Protein AF-A0A820I8S4-F1 (afdb_monomer)

Mean predicted aligned error: 11.31 Å

Structure (mmCIF, N/CA/C/O backbone):
data_AF-A0A820I8S4-F1
#
_entry.id   AF-A0A820I8S4-F1
#
loop_
_atom_site.group_PDB
_atom_site.id
_atom_site.type_symbol
_atom_site.label_atom_id
_atom_site.label_alt_id
_atom_site.label_comp_id
_atom_site.label_asym_id
_atom_site.label_entity_id
_atom_site.label_seq_id
_atom_site.pdbx_PDB_ins_code
_atom_site.Cartn_x
_atom_site.Cartn_y
_atom_site.Cartn_z
_atom_site.occupancy
_atom_site.B_iso_or_equiv
_atom_site.auth_seq_id
_atom_site.auth_comp_id
_atom_site.auth_asym_id
_atom_site.auth_atom_id
_atom_site.pdbx_PDB_model_num
ATOM 1 N N . MET A 1 1 ? -8.857 8.045 32.865 1.00 43.38 1 MET A N 1
ATOM 2 C CA . MET A 1 1 ? -8.547 9.274 32.106 1.00 43.38 1 MET A CA 1
ATOM 3 C C . MET A 1 1 ? -8.890 9.004 30.655 1.00 43.38 1 MET A C 1
ATOM 5 O O . MET A 1 1 ? -8.198 8.210 30.037 1.00 43.38 1 MET A O 1
ATOM 9 N N . THR A 1 2 ? -9.974 9.577 30.139 1.00 51.81 2 THR A N 1
ATOM 10 C CA . THR A 1 2 ? -10.274 9.548 28.702 1.00 51.81 2 THR A CA 1
ATOM 11 C C . THR A 1 2 ? -9.333 10.519 28.005 1.00 51.81 2 THR A C 1
ATOM 13 O O . THR A 1 2 ? -9.256 11.697 28.367 1.00 51.81 2 THR A O 1
ATOM 16 N N . ASN A 1 3 ? -8.565 10.017 27.043 1.00 67.12 3 ASN A N 1
ATOM 17 C CA . ASN A 1 3 ? -7.684 10.861 26.251 1.00 67.12 3 ASN A CA 1
ATOM 18 C C . ASN A 1 3 ? -8.588 11.811 25.445 1.00 67.12 3 ASN A C 1
ATOM 20 O O . ASN A 1 3 ? -9.528 11.343 24.811 1.00 67.12 3 ASN A O 1
ATOM 24 N N . LYS A 1 4 ? -8.382 13.137 25.478 1.00 74.75 4 LYS A N 1
ATOM 25 C CA . LYS A 1 4 ? -9.301 14.105 24.824 1.00 74.75 4 LYS A CA 1
ATOM 26 C C . LYS A 1 4 ? -9.520 13.801 23.332 1.00 74.75 4 LYS A C 1
ATOM 28 O O . LYS A 1 4 ? -10.577 14.106 22.789 1.00 74.75 4 LYS A O 1
ATOM 33 N N . LEU A 1 5 ? -8.544 13.145 22.703 1.00 74.75 5 LEU A N 1
ATOM 34 C CA . LEU A 1 5 ? -8.623 12.619 21.341 1.00 74.75 5 LEU A CA 1
ATOM 35 C C . LEU A 1 5 ? -9.738 11.573 21.158 1.00 74.75 5 LEU A C 1
ATOM 37 O O . LEU A 1 5 ? -10.379 11.547 20.117 1.00 74.75 5 LEU A O 1
ATOM 41 N N . GLU A 1 6 ? -10.031 10.744 22.158 1.00 76.12 6 GLU A N 1
ATOM 42 C CA . GLU A 1 6 ? -11.069 9.704 22.076 1.00 76.12 6 GLU A CA 1
ATOM 43 C C . GLU A 1 6 ? -12.491 10.274 22.015 1.00 76.12 6 GLU A C 1
ATOM 45 O O . GLU A 1 6 ? -13.408 9.567 21.605 1.00 76.12 6 GLU A O 1
ATOM 50 N N . ILE A 1 7 ? -12.681 11.541 22.391 1.00 86.50 7 ILE A N 1
ATOM 51 C CA . ILE A 1 7 ? -13.991 12.209 22.413 1.00 86.50 7 ILE A CA 1
ATOM 52 C C . ILE A 1 7 ? -14.291 12.883 21.067 1.00 86.50 7 ILE A C 1
ATOM 54 O O . ILE A 1 7 ? -15.453 13.094 20.725 1.00 86.50 7 ILE A O 1
ATOM 58 N N . LEU A 1 8 ? -13.261 13.206 20.278 1.00 89.44 8 LEU A N 1
ATOM 59 C CA . LEU A 1 8 ? -13.451 13.865 18.987 1.00 89.44 8 LEU A CA 1
ATOM 60 C C . LEU A 1 8 ? -14.270 12.975 18.037 1.00 89.44 8 LEU A C 1
ATOM 62 O O . LEU A 1 8 ? -14.036 11.766 18.016 1.00 89.44 8 LEU A O 1
ATOM 66 N N . PRO A 1 9 ? -15.200 13.531 17.239 1.00 93.38 9 PRO A N 1
ATOM 67 C CA . PRO A 1 9 ? -15.931 12.788 16.210 1.00 93.38 9 PRO A CA 1
ATOM 68 C C . PRO A 1 9 ? -15.015 12.199 15.128 1.00 93.38 9 PRO A C 1
ATOM 70 O O . PRO A 1 9 ? -13.919 12.705 14.878 1.00 93.38 9 PRO A O 1
ATOM 73 N N . ASN A 1 10 ? -15.464 11.128 14.464 1.00 94.75 10 ASN A N 1
ATOM 74 C CA . ASN A 1 10 ? -14.693 10.471 13.397 1.00 94.75 10 ASN A CA 1
ATOM 75 C C . ASN A 1 10 ? -14.407 11.433 12.238 1.00 94.75 10 ASN A C 1
ATOM 77 O O . ASN A 1 10 ? -13.321 11.412 11.668 1.00 94.75 10 ASN A O 1
ATOM 81 N N . GLU A 1 11 ? -15.366 12.298 11.929 1.00 94.06 11 GLU A N 1
ATOM 82 C CA . GLU A 1 11 ? -15.330 13.287 10.855 1.00 94.06 11 GLU A CA 1
ATOM 83 C C . GLU A 1 11 ? -14.172 14.269 11.043 1.00 94.06 11 GLU A C 1
ATOM 85 O O . GLU A 1 11 ? -13.509 14.639 10.078 1.00 94.06 11 GLU A O 1
ATOM 90 N N . ILE A 1 12 ? -13.877 14.640 12.293 1.00 93.44 12 ILE A N 1
ATOM 91 C CA . ILE A 1 12 ? -12.751 15.521 12.610 1.00 93.44 12 ILE A CA 1
ATOM 92 C C . ILE A 1 12 ? -11.427 14.822 12.304 1.00 93.44 12 ILE A C 1
ATOM 94 O O . ILE A 1 12 ? -10.564 15.417 11.669 1.00 93.44 12 ILE A O 1
ATOM 98 N N . PHE A 1 13 ? -11.272 13.552 12.687 1.00 92.88 13 PHE A N 1
ATOM 99 C CA . PHE A 1 13 ? -10.067 12.786 12.359 1.00 92.88 13 PHE A CA 1
ATOM 100 C C . PHE A 1 13 ? -9.897 12.584 10.860 1.00 92.88 13 PHE A C 1
ATOM 102 O O . PHE A 1 13 ? -8.804 12.793 10.344 1.00 92.88 13 PHE A O 1
ATOM 109 N N . LEU A 1 14 ? -10.973 12.227 10.158 1.00 91.62 14 LEU A N 1
ATOM 110 C CA . LEU A 1 14 ? -10.940 12.083 8.706 1.00 91.62 14 LEU A CA 1
ATOM 111 C C . LEU A 1 14 ? -10.520 13.398 8.039 1.00 91.62 14 LEU A C 1
ATOM 113 O O . LEU A 1 14 ? -9.640 13.372 7.186 1.00 91.62 14 LEU A O 1
ATOM 117 N N . ASN A 1 15 ? -11.058 14.539 8.485 1.00 91.75 15 ASN A N 1
ATOM 118 C CA . ASN A 1 15 ? -10.635 15.855 8.005 1.00 91.75 15 ASN A CA 1
ATOM 119 C C . ASN A 1 15 ? -9.162 16.142 8.312 1.00 91.75 15 ASN A C 1
ATOM 121 O O . ASN A 1 15 ? -8.458 16.636 7.440 1.00 91.75 15 ASN A O 1
ATOM 125 N N . ILE A 1 16 ? -8.677 15.810 9.512 1.00 91.19 16 ILE A N 1
ATOM 126 C CA . ILE A 1 16 ? -7.260 15.961 9.874 1.00 91.19 16 ILE A CA 1
ATOM 127 C C . ILE A 1 16 ? -6.377 15.139 8.929 1.00 91.19 16 ILE A C 1
ATOM 129 O O . ILE A 1 16 ? -5.397 15.665 8.409 1.00 91.19 16 ILE A O 1
ATOM 133 N N . PHE A 1 17 ? -6.730 13.879 8.665 1.00 92.00 17 PHE A N 1
ATOM 134 C CA . PHE A 1 17 ? -5.944 12.994 7.803 1.00 92.00 17 PHE A CA 1
ATOM 135 C C . PHE A 1 17 ? -5.810 13.510 6.368 1.00 92.00 17 PHE A C 1
ATOM 137 O O . PHE A 1 17 ? -4.784 13.254 5.749 1.00 92.00 17 PHE A O 1
ATOM 144 N N . LEU A 1 18 ? -6.777 14.281 5.857 1.00 89.06 18 LEU A N 1
ATOM 145 C CA . LEU A 1 18 ? -6.690 14.889 4.522 1.00 89.06 18 LEU A CA 1
ATOM 146 C C . LEU A 1 18 ? -5.553 15.914 4.386 1.00 89.06 18 LEU A C 1
ATOM 148 O O . LEU A 1 18 ? -5.121 16.186 3.268 1.00 89.06 18 LEU A O 1
ATOM 152 N N . TYR A 1 19 ? -5.062 16.474 5.495 1.00 92.00 19 TYR A N 1
ATOM 153 C CA . TYR A 1 19 ? -3.932 17.410 5.490 1.00 92.00 19 TYR A CA 1
ATOM 154 C C . TYR A 1 19 ? -2.567 16.715 5.529 1.00 92.00 19 TYR A C 1
ATOM 156 O O . TYR A 1 19 ? -1.545 17.385 5.393 1.00 92.00 19 TYR A O 1
ATOM 164 N N . PHE A 1 20 ? -2.539 15.394 5.710 1.00 90.69 20 PHE A N 1
ATOM 165 C CA . PHE A 1 20 ? -1.317 14.604 5.769 1.00 90.69 20 PHE A CA 1
ATOM 166 C C . PHE A 1 20 ? -1.203 13.698 4.550 1.00 90.69 20 PHE A C 1
ATOM 168 O O . PHE A 1 20 ? -2.189 13.201 4.003 1.00 90.69 20 PHE A O 1
ATOM 175 N N . SER A 1 21 ? 0.030 13.429 4.139 1.00 88.12 21 SER A N 1
ATOM 176 C CA . SER A 1 21 ? 0.279 12.361 3.177 1.00 88.12 21 SER A CA 1
ATOM 177 C C . SER A 1 21 ? 0.059 10.981 3.810 1.00 88.12 21 SER A C 1
ATOM 179 O O . SER A 1 21 ? 0.131 10.820 5.028 1.00 88.12 21 SER A O 1
ATOM 181 N N . TRP A 1 22 ? -0.224 9.961 2.992 1.00 88.62 22 TRP A N 1
ATOM 182 C CA . TRP A 1 22 ? -0.557 8.614 3.481 1.00 88.62 22 TRP A CA 1
ATOM 183 C C . TRP A 1 22 ? 0.521 8.039 4.419 1.00 88.62 22 TRP A C 1
ATOM 185 O O . TRP A 1 22 ? 0.195 7.379 5.407 1.00 88.62 22 TRP A O 1
ATOM 195 N N . ASP A 1 23 ? 1.797 8.316 4.141 1.00 90.06 23 ASP A N 1
ATOM 196 C CA . ASP A 1 23 ? 2.925 7.865 4.950 1.00 90.06 23 ASP A CA 1
ATOM 197 C C . ASP A 1 23 ? 2.980 8.588 6.298 1.00 90.06 23 ASP A C 1
ATOM 199 O O . ASP A 1 23 ? 3.224 7.955 7.324 1.00 90.06 23 ASP A O 1
ATOM 203 N N . GLU A 1 24 ? 2.685 9.888 6.327 1.00 91.19 24 GLU A N 1
ATOM 204 C CA . GLU A 1 24 ? 2.574 10.660 7.569 1.00 91.19 24 GLU A CA 1
ATOM 205 C C . GLU A 1 24 ? 1.385 10.204 8.413 1.00 91.19 24 GLU A C 1
ATOM 207 O O . GLU A 1 24 ? 1.521 10.099 9.636 1.00 91.19 24 GLU A O 1
ATOM 212 N N . VAL A 1 25 ? 0.255 9.876 7.773 1.00 92.12 25 VAL A N 1
ATOM 213 C CA . VAL A 1 25 ? -0.916 9.306 8.449 1.00 92.12 25 VAL A CA 1
ATOM 214 C C . VAL A 1 25 ? -0.537 7.994 9.140 1.00 92.12 25 VAL A C 1
ATOM 216 O O . VAL A 1 25 ? -0.790 7.826 10.334 1.00 92.12 25 VAL A O 1
ATOM 219 N N . LEU A 1 26 ? 0.118 7.076 8.425 1.00 92.38 26 LEU A N 1
ATOM 220 C CA . LEU A 1 26 ? 0.528 5.796 9.004 1.00 92.38 26 LEU A CA 1
ATOM 221 C C . LEU A 1 26 ? 1.565 5.966 10.116 1.00 92.38 26 LEU A C 1
ATOM 223 O O . LEU A 1 26 ? 1.381 5.432 11.206 1.00 92.38 26 LEU A O 1
ATOM 227 N N . ILE A 1 27 ? 2.631 6.729 9.879 1.00 91.31 27 ILE A N 1
ATOM 228 C CA . ILE A 1 27 ? 3.716 6.893 10.858 1.00 91.31 27 ILE A CA 1
ATOM 229 C C . ILE A 1 27 ? 3.214 7.572 12.137 1.00 91.31 27 ILE A C 1
ATOM 231 O O . ILE A 1 27 ? 3.634 7.194 13.230 1.00 91.31 27 ILE A O 1
ATOM 235 N N . SER A 1 28 ? 2.331 8.563 12.010 1.00 91.69 28 SER A N 1
ATOM 236 C CA . SER A 1 28 ? 1.957 9.420 13.140 1.00 91.69 28 SER A CA 1
ATOM 237 C C . SER A 1 28 ? 0.728 8.924 13.899 1.00 91.69 28 SER A C 1
ATOM 239 O O . SER A 1 28 ? 0.601 9.213 15.087 1.00 91.69 28 SER A O 1
ATOM 241 N N . PHE A 1 29 ? -0.185 8.196 13.242 1.00 92.12 29 PHE A N 1
ATOM 242 C CA . PHE A 1 29 ? -1.497 7.894 13.824 1.00 92.12 29 PHE A CA 1
ATOM 243 C C . PHE A 1 29 ? -1.795 6.396 13.992 1.00 92.12 29 PHE A C 1
ATOM 245 O O . PHE A 1 29 ? -2.658 6.050 14.798 1.00 92.12 29 PHE A O 1
ATOM 252 N N . TRP A 1 30 ? -1.081 5.495 13.309 1.00 92.44 30 TRP A N 1
ATOM 253 C CA . TRP A 1 30 ? -1.394 4.054 13.307 1.00 92.44 30 TRP A CA 1
ATOM 254 C C . TRP A 1 30 ? -1.247 3.348 14.666 1.00 92.44 30 TRP A C 1
ATOM 256 O O . TRP A 1 30 ? -1.846 2.302 14.910 1.00 92.44 30 TRP A O 1
ATOM 266 N N . SER A 1 31 ? -0.422 3.876 15.567 1.00 89.06 31 SER A N 1
ATOM 267 C CA . SER A 1 31 ? -0.197 3.280 16.890 1.00 89.06 31 SER A CA 1
ATOM 268 C C . SER A 1 31 ? -1.092 3.866 17.984 1.00 89.06 31 SER A C 1
ATOM 270 O O . SER A 1 31 ? -0.985 3.444 19.133 1.00 89.06 31 SER A O 1
ATOM 272 N N . LEU A 1 32 ? -1.971 4.825 17.659 1.00 89.88 32 LEU A N 1
ATOM 273 C CA . LEU A 1 32 ? -2.723 5.566 18.673 1.00 89.88 32 LEU A CA 1
ATOM 274 C C . LEU A 1 32 ? -3.782 4.708 19.365 1.00 89.88 32 LEU A C 1
ATOM 276 O O . LEU A 1 32 ? -3.770 4.588 20.586 1.00 89.88 32 LEU A O 1
ATOM 280 N N . ASN A 1 33 ? -4.728 4.151 18.607 1.00 90.81 33 ASN A N 1
ATOM 281 C CA . ASN A 1 33 ? -5.732 3.220 19.121 1.00 90.81 33 ASN A CA 1
ATOM 282 C C . ASN A 1 33 ? -6.500 2.544 17.974 1.00 90.81 33 ASN A C 1
ATOM 284 O O . ASN A 1 33 ? -6.523 3.013 16.839 1.00 90.81 33 ASN A O 1
ATOM 288 N N . LYS A 1 34 ? -7.227 1.471 18.302 1.00 91.81 34 LYS A N 1
ATOM 289 C CA . LYS A 1 34 ? -8.006 0.681 17.336 1.00 91.81 34 LYS A CA 1
ATOM 290 C C . LYS A 1 34 ? -9.027 1.506 16.537 1.00 91.81 34 LYS A C 1
ATOM 292 O O . LYS A 1 34 ? -9.249 1.218 15.365 1.00 91.81 34 LYS A O 1
ATOM 297 N N . ARG A 1 35 ? -9.651 2.522 17.147 1.00 93.69 35 ARG A N 1
ATOM 298 C CA . ARG A 1 35 ? -10.620 3.390 16.459 1.00 93.69 35 ARG A CA 1
ATOM 299 C C . ARG A 1 35 ? -9.936 4.181 15.346 1.00 93.69 35 ARG A C 1
ATOM 301 O O . ARG A 1 35 ? -10.449 4.205 14.232 1.00 93.69 35 ARG A O 1
ATOM 308 N N . ILE A 1 36 ? -8.780 4.777 15.630 1.00 93.50 36 ILE A N 1
ATOM 309 C CA . ILE A 1 36 ? -7.977 5.492 14.635 1.00 93.50 36 ILE A CA 1
ATOM 310 C C . ILE A 1 36 ? -7.519 4.546 13.524 1.00 93.50 36 ILE A C 1
ATOM 312 O O . ILE A 1 36 ? -7.669 4.880 12.352 1.00 93.50 36 ILE A O 1
ATOM 316 N N . ASN A 1 37 ? -7.077 3.336 13.864 1.00 93.69 37 ASN A N 1
ATOM 317 C CA . ASN A 1 37 ? -6.644 2.351 12.868 1.00 93.69 37 ASN A CA 1
ATOM 318 C C . ASN A 1 37 ? -7.778 1.992 11.902 1.00 93.69 37 ASN A C 1
ATOM 320 O O . ASN A 1 37 ? -7.569 1.967 10.693 1.00 93.69 37 ASN A O 1
ATOM 324 N N . ASN A 1 38 ? -8.997 1.800 12.416 1.00 94.31 38 ASN A N 1
ATOM 325 C CA . ASN A 1 38 ? -10.174 1.547 11.583 1.00 94.31 38 ASN A CA 1
ATOM 326 C C . ASN A 1 38 ? -10.488 2.726 10.646 1.00 94.31 38 ASN A C 1
ATOM 328 O O . ASN A 1 38 ? -10.839 2.510 9.486 1.00 94.31 38 ASN A O 1
ATOM 332 N N . LEU A 1 39 ? -10.351 3.970 11.122 1.00 94.75 39 LEU A N 1
ATOM 333 C CA . LEU A 1 39 ? -10.544 5.155 10.280 1.00 94.75 39 LEU A CA 1
ATOM 334 C C . LEU A 1 39 ? -9.492 5.235 9.177 1.00 94.75 39 LEU A C 1
ATOM 336 O O . LEU A 1 39 ? -9.846 5.477 8.024 1.00 94.75 39 LEU A O 1
ATOM 340 N N . ILE A 1 40 ? -8.228 4.971 9.508 1.00 94.06 40 ILE A N 1
ATOM 341 C CA . ILE A 1 40 ? -7.136 4.921 8.534 1.00 94.06 40 ILE A CA 1
ATOM 342 C C . ILE A 1 40 ? -7.425 3.851 7.470 1.00 94.06 40 ILE A C 1
ATOM 344 O O . ILE A 1 40 ? -7.394 4.167 6.282 1.00 94.06 40 ILE A O 1
ATOM 348 N N . CYS A 1 41 ? -7.803 2.629 7.863 1.00 93.38 41 CYS A N 1
ATOM 349 C CA . CYS A 1 41 ? -8.210 1.584 6.914 1.00 93.38 41 CYS A CA 1
ATOM 350 C C . CYS A 1 41 ? -9.360 2.052 6.005 1.00 93.38 41 CYS A C 1
ATOM 352 O O . CYS A 1 41 ? -9.303 1.869 4.792 1.00 93.38 41 CYS A O 1
ATOM 354 N N . SER A 1 42 ? -10.371 2.735 6.555 1.00 92.00 42 SER A N 1
ATOM 355 C CA . SER A 1 42 ? -11.498 3.243 5.758 1.00 92.00 42 SER A CA 1
ATOM 356 C C . SER A 1 42 ? -11.084 4.290 4.713 1.00 92.00 42 SER A C 1
ATOM 358 O O . SER A 1 42 ? -11.722 4.402 3.664 1.00 92.00 42 SER A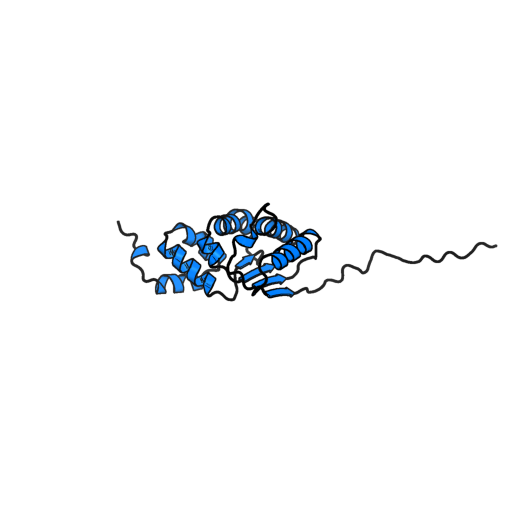 O 1
ATOM 360 N N . ILE A 1 43 ? -10.010 5.046 4.977 1.00 90.62 43 ILE A N 1
ATOM 361 C CA . ILE A 1 43 ? -9.416 5.958 3.995 1.00 90.62 43 ILE A CA 1
ATOM 362 C C . ILE A 1 43 ? -8.739 5.149 2.896 1.00 90.62 43 ILE A C 1
ATOM 364 O O . ILE A 1 43 ? -9.023 5.397 1.729 1.00 90.62 43 ILE A O 1
ATOM 368 N N . PHE A 1 44 ? -7.899 4.169 3.236 1.00 89.12 44 PHE A N 1
ATOM 369 C CA . PHE A 1 44 ? -7.212 3.337 2.240 1.00 89.12 44 PHE A CA 1
ATOM 370 C C . PHE A 1 44 ? -8.181 2.562 1.338 1.00 89.12 44 PHE A C 1
ATOM 372 O O . PHE A 1 44 ? -7.957 2.495 0.130 1.00 89.12 44 PHE A O 1
ATOM 379 N N . GLU A 1 45 ? -9.311 2.093 1.872 1.00 86.94 45 GLU A N 1
ATOM 380 C CA . GLU A 1 45 ? -10.356 1.424 1.081 1.00 86.94 45 GLU A CA 1
ATOM 381 C C . GLU A 1 45 ? -11.018 2.329 0.034 1.00 86.94 45 GLU A C 1
ATOM 383 O O . GLU A 1 45 ? -11.534 1.826 -0.975 1.00 86.94 45 GLU A O 1
ATOM 388 N N . LYS A 1 46 ? -11.059 3.640 0.299 1.00 85.31 46 LYS A N 1
ATOM 389 C CA . LYS A 1 46 ? -11.664 4.670 -0.562 1.00 85.31 46 LYS A CA 1
ATOM 390 C C . LYS A 1 46 ? -10.626 5.411 -1.409 1.00 85.31 46 LYS A C 1
ATOM 392 O O . LYS A 1 46 ? -10.993 6.047 -2.398 1.00 85.31 46 LYS A O 1
ATOM 397 N N . ASN A 1 47 ? -9.353 5.352 -1.024 1.00 79.38 47 ASN A N 1
ATOM 398 C CA . ASN A 1 47 ? -8.268 6.093 -1.646 1.00 79.38 47 ASN A CA 1
ATOM 399 C C . ASN A 1 47 ? -7.915 5.490 -3.010 1.00 79.38 47 ASN A C 1
ATOM 401 O O . ASN A 1 47 ? -7.213 4.486 -3.100 1.00 79.38 47 ASN A O 1
ATOM 405 N N . LYS A 1 48 ? -8.358 6.157 -4.077 1.00 71.56 48 LYS A N 1
ATOM 406 C CA . LYS A 1 48 ? -8.058 5.772 -5.463 1.00 71.56 48 LYS A CA 1
ATOM 407 C C . LYS A 1 48 ? -6.595 5.990 -5.855 1.00 71.56 48 LYS A C 1
ATOM 409 O O . LYS A 1 48 ? -6.138 5.375 -6.809 1.00 71.56 48 LYS A O 1
ATOM 414 N N . ASN A 1 49 ? -5.873 6.840 -5.124 1.00 68.75 49 ASN A N 1
ATOM 415 C CA . ASN A 1 49 ? -4.465 7.135 -5.395 1.00 68.75 49 ASN A CA 1
ATOM 416 C C . ASN A 1 49 ? -3.527 6.092 -4.768 1.00 68.75 49 ASN A C 1
ATOM 418 O O . ASN A 1 49 ? -2.344 6.064 -5.090 1.00 68.75 49 ASN A O 1
ATOM 422 N N . GLY A 1 50 ? -4.050 5.236 -3.883 1.00 76.94 50 GLY A N 1
ATOM 423 C CA . GLY A 1 50 ? -3.296 4.135 -3.298 1.00 76.94 50 GLY A CA 1
ATOM 424 C C . GLY A 1 50 ? -2.131 4.540 -2.405 1.00 76.94 50 GLY A C 1
ATOM 425 O O . GLY A 1 50 ? -2.063 5.658 -1.886 1.00 76.94 50 GLY A O 1
ATOM 426 N N . ILE A 1 51 ? -1.229 3.579 -2.209 1.00 84.62 51 ILE A N 1
ATOM 427 C CA . ILE A 1 51 ? 0.072 3.773 -1.565 1.00 84.62 51 ILE A CA 1
ATOM 428 C C . ILE A 1 51 ? 1.128 3.941 -2.649 1.00 84.62 51 ILE A C 1
ATOM 430 O O . ILE A 1 51 ? 1.256 3.079 -3.514 1.00 84.62 51 ILE A O 1
ATOM 434 N N . ILE A 1 52 ? 1.898 5.027 -2.570 1.00 82.12 52 ILE A N 1
ATOM 435 C CA . ILE A 1 52 ? 2.967 5.332 -3.525 1.00 82.12 52 ILE A CA 1
ATOM 436 C C . ILE A 1 52 ? 4.316 5.105 -2.855 1.00 82.12 52 ILE A C 1
ATOM 438 O O . ILE A 1 52 ? 4.751 5.912 -2.027 1.00 82.12 52 ILE A O 1
ATOM 442 N N . PHE A 1 53 ? 4.997 4.032 -3.234 1.00 78.25 53 PHE A N 1
ATOM 443 C CA . PHE A 1 53 ? 6.361 3.780 -2.793 1.00 78.25 53 PHE A CA 1
ATOM 444 C C . PHE A 1 53 ? 7.357 4.576 -3.631 1.00 78.25 53 PHE A C 1
ATOM 446 O O . PHE A 1 53 ? 7.178 4.762 -4.832 1.00 78.25 53 PHE A O 1
ATOM 453 N N . ASN A 1 54 ? 8.439 5.010 -2.976 1.00 72.69 54 ASN A N 1
ATOM 454 C CA . ASN A 1 54 ? 9.546 5.738 -3.603 1.00 72.69 54 ASN A CA 1
ATOM 455 C C . ASN A 1 54 ? 9.173 7.123 -4.188 1.00 72.69 54 ASN A C 1
ATOM 457 O O . ASN A 1 54 ? 9.819 7.609 -5.113 1.00 72.69 54 ASN A O 1
ATOM 461 N N . LYS A 1 55 ? 8.158 7.791 -3.613 1.00 73.62 55 LYS A N 1
ATOM 462 C CA . LYS A 1 55 ? 7.795 9.178 -3.956 1.00 73.62 55 LYS A CA 1
ATOM 463 C C . LYS A 1 55 ? 8.948 10.159 -3.634 1.00 73.62 55 LYS A C 1
ATOM 465 O O . LYS A 1 55 ? 9.641 9.964 -2.626 1.00 73.62 55 LYS A O 1
ATOM 470 N N . PRO A 1 56 ? 9.114 11.267 -4.383 1.00 68.75 56 PRO A N 1
ATOM 471 C CA . PRO A 1 56 ? 10.035 12.342 -4.010 1.00 68.75 56 PRO A CA 1
ATOM 472 C C . PRO A 1 56 ? 9.809 12.826 -2.565 1.00 68.75 56 PRO A C 1
ATOM 474 O O . PRO A 1 56 ? 8.687 13.129 -2.166 1.00 68.75 56 PRO A O 1
ATOM 477 N N . GLY A 1 57 ? 10.873 12.880 -1.760 1.00 70.25 57 GLY A N 1
ATOM 478 C CA . GLY A 1 57 ? 10.813 13.284 -0.347 1.00 70.25 57 GLY A CA 1
ATOM 479 C C . GLY A 1 57 ? 10.552 12.150 0.657 1.00 70.25 57 GLY A C 1
ATOM 480 O O . GLY A 1 57 ? 10.771 12.343 1.856 1.00 70.25 57 GLY A O 1
ATOM 481 N N . LEU A 1 58 ? 10.173 10.947 0.208 1.00 75.75 58 LEU A N 1
ATOM 482 C CA . LEU A 1 58 ? 10.071 9.771 1.075 1.00 75.75 58 LEU A CA 1
ATOM 483 C C . LEU A 1 58 ? 11.378 8.975 1.039 1.00 75.75 58 LEU A C 1
ATOM 485 O O . LEU A 1 58 ? 11.703 8.320 0.053 1.00 75.75 58 LEU A O 1
ATOM 489 N N . SER A 1 59 ? 12.156 9.042 2.122 1.00 78.62 59 SER A N 1
ATOM 490 C CA . SER A 1 59 ? 13.455 8.368 2.158 1.00 78.62 59 SER A CA 1
ATOM 491 C C . SER A 1 59 ? 13.309 6.847 2.131 1.00 78.62 59 SER A C 1
ATOM 493 O O . SER A 1 59 ? 12.409 6.273 2.748 1.00 78.62 59 SER A O 1
ATOM 495 N N . TYR A 1 60 ? 14.269 6.180 1.491 1.00 74.75 60 TYR A N 1
ATOM 496 C CA . TYR A 1 60 ? 14.366 4.719 1.470 1.00 74.75 60 TYR A CA 1
ATOM 497 C C . TYR A 1 60 ? 14.253 4.095 2.869 1.00 74.75 60 TYR A C 1
ATOM 499 O O . TYR A 1 60 ? 13.513 3.139 3.086 1.00 74.75 60 TYR A O 1
ATOM 507 N N . LYS A 1 61 ? 14.929 4.696 3.857 1.00 78.12 61 LYS A N 1
ATOM 508 C CA . LYS A 1 61 ? 14.884 4.243 5.251 1.00 78.12 61 LYS A CA 1
ATOM 509 C C . LYS A 1 61 ? 13.460 4.272 5.817 1.00 78.12 61 LYS A C 1
ATOM 511 O O . LYS A 1 61 ? 13.102 3.348 6.538 1.00 78.12 61 LYS A O 1
ATOM 516 N N . LYS A 1 62 ? 12.658 5.298 5.504 1.00 82.00 62 LYS A N 1
ATOM 517 C CA . LYS A 1 62 ? 11.251 5.360 5.928 1.00 82.00 62 LYS A CA 1
ATOM 518 C C . LYS A 1 62 ? 10.416 4.275 5.244 1.00 82.00 62 LYS A C 1
ATOM 520 O O . LYS A 1 62 ? 9.647 3.614 5.932 1.00 82.00 62 LYS A O 1
ATOM 525 N N . ASN A 1 63 ? 10.615 4.040 3.945 1.00 80.44 63 ASN A N 1
ATOM 526 C CA . ASN A 1 63 ? 9.925 2.966 3.220 1.00 80.44 63 ASN A CA 1
ATOM 527 C C . ASN A 1 63 ? 10.223 1.590 3.822 1.00 80.44 63 ASN A C 1
ATOM 529 O O . ASN A 1 63 ? 9.334 0.969 4.399 1.00 80.44 63 ASN A O 1
ATOM 533 N N . CYS A 1 64 ? 11.476 1.142 3.759 1.00 76.69 64 CYS A N 1
ATOM 534 C CA . CYS A 1 64 ? 11.816 -0.237 4.109 1.00 76.69 64 CYS A CA 1
ATOM 535 C C . CYS A 1 64 ? 11.845 -0.508 5.613 1.00 76.69 64 CYS A C 1
ATOM 537 O O . CYS A 1 64 ? 11.519 -1.609 6.035 1.00 76.69 64 CYS A O 1
ATOM 539 N N . LYS A 1 65 ? 12.235 0.464 6.453 1.00 80.75 65 LYS A N 1
ATOM 540 C CA . LYS A 1 65 ? 12.390 0.207 7.899 1.00 80.75 65 LYS A CA 1
ATOM 541 C C . LYS A 1 65 ? 11.179 0.584 8.742 1.00 80.75 65 LYS A C 1
ATOM 543 O O . LYS A 1 65 ? 11.142 0.201 9.905 1.00 80.75 65 LYS A O 1
ATOM 548 N N . ILE A 1 66 ? 10.239 1.363 8.206 1.00 86.62 66 ILE A N 1
ATOM 549 C CA . ILE A 1 66 ? 9.089 1.853 8.980 1.00 86.62 66 ILE A CA 1
ATOM 550 C C . ILE A 1 66 ? 7.785 1.442 8.308 1.00 86.62 66 ILE A C 1
ATOM 552 O O . ILE A 1 66 ? 6.997 0.717 8.908 1.00 86.62 66 ILE A O 1
ATOM 556 N N . LEU A 1 67 ? 7.567 1.870 7.065 1.00 87.69 67 LEU A N 1
ATOM 557 C CA . LEU A 1 67 ? 6.275 1.717 6.399 1.00 87.69 67 LEU A CA 1
ATOM 558 C C . LEU A 1 67 ? 5.997 0.270 5.994 1.00 87.69 67 LEU A C 1
ATOM 560 O O . LEU A 1 67 ? 4.931 -0.237 6.327 1.00 87.69 67 LEU A O 1
ATOM 564 N N . LEU A 1 68 ? 6.945 -0.411 5.341 1.00 83.62 68 LEU A N 1
ATOM 565 C CA . LEU A 1 68 ? 6.756 -1.812 4.949 1.00 83.62 68 LEU A CA 1
ATOM 566 C C . LEU A 1 68 ? 6.499 -2.725 6.159 1.00 83.62 68 LEU A C 1
ATOM 568 O O . LEU A 1 68 ? 5.485 -3.422 6.141 1.00 83.62 68 LEU A O 1
ATOM 572 N N . PRO A 1 69 ? 7.293 -2.678 7.251 1.00 84.25 69 PRO A N 1
ATOM 573 C CA . PRO A 1 69 ? 6.987 -3.457 8.447 1.00 84.25 69 PRO A CA 1
ATOM 574 C C . PRO A 1 69 ? 5.622 -3.122 9.053 1.00 84.25 69 PRO A C 1
ATOM 576 O O . PRO A 1 69 ? 4.920 -4.019 9.510 1.00 84.25 69 PRO A O 1
ATOM 579 N N . LEU A 1 70 ? 5.223 -1.846 9.069 1.00 87.88 70 LEU A N 1
ATOM 580 C CA . LEU A 1 70 ? 3.924 -1.431 9.605 1.00 87.88 70 LEU A CA 1
ATOM 581 C C . LEU A 1 70 ? 2.769 -2.006 8.778 1.00 87.88 70 LEU A C 1
ATOM 583 O O . LEU A 1 70 ? 1.811 -2.527 9.351 1.00 87.88 70 LEU A O 1
ATOM 587 N N . ILE A 1 71 ? 2.881 -1.946 7.450 1.00 87.31 71 ILE A N 1
ATOM 588 C CA . ILE A 1 71 ? 1.883 -2.483 6.522 1.00 87.31 71 ILE A CA 1
ATOM 589 C C . ILE A 1 71 ? 1.794 -4.001 6.676 1.00 87.31 71 ILE A C 1
ATOM 591 O O . ILE A 1 71 ? 0.723 -4.518 6.985 1.00 87.31 71 ILE A O 1
ATOM 595 N N . PHE A 1 72 ? 2.917 -4.710 6.554 1.00 82.44 72 PHE A N 1
ATOM 596 C CA . PHE A 1 72 ? 2.919 -6.173 6.548 1.00 82.44 72 PHE A CA 1
ATOM 597 C C . PHE A 1 72 ? 2.543 -6.811 7.881 1.00 82.44 72 PHE A C 1
ATOM 599 O O . PHE A 1 72 ? 1.949 -7.887 7.891 1.00 82.44 72 PHE A O 1
ATOM 606 N N . ASN A 1 73 ? 2.794 -6.134 9.001 1.00 84.44 73 ASN A N 1
ATOM 607 C CA . ASN A 1 73 ? 2.366 -6.619 10.312 1.00 84.44 73 ASN A CA 1
ATOM 608 C C . ASN A 1 73 ? 0.881 -6.340 10.614 1.00 84.44 73 ASN A C 1
ATOM 610 O O . ASN A 1 73 ? 0.399 -6.708 11.687 1.00 84.44 73 ASN A O 1
ATOM 614 N N . SER A 1 74 ? 0.133 -5.704 9.704 1.00 87.94 74 SER A N 1
ATOM 615 C CA . SER A 1 74 ? -1.293 -5.433 9.887 1.00 87.94 74 SER A CA 1
ATOM 616 C C . SER A 1 74 ? -2.151 -6.017 8.772 1.00 87.94 74 SER A C 1
ATOM 618 O O . SER A 1 74 ? -2.349 -5.400 7.730 1.00 87.94 74 SER A O 1
ATOM 620 N N . LEU A 1 75 ? -2.804 -7.146 9.061 1.00 87.38 75 LEU A N 1
ATOM 621 C CA . LEU A 1 75 ? -3.785 -7.766 8.161 1.00 87.38 75 LEU A CA 1
ATOM 622 C C . LEU A 1 75 ? -4.932 -6.820 7.772 1.00 87.38 75 LEU A C 1
ATOM 624 O O . LEU A 1 75 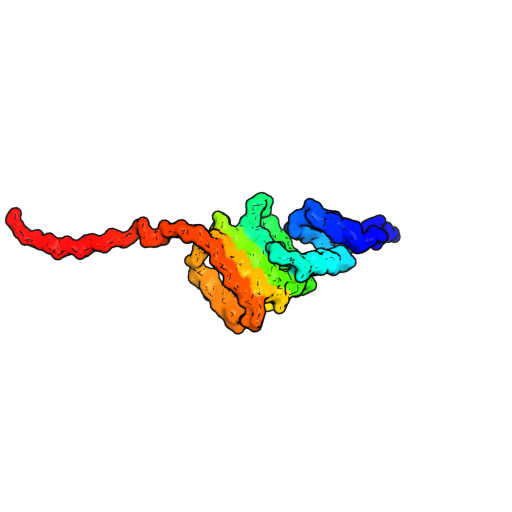? -5.381 -6.840 6.628 1.00 87.38 75 LEU A O 1
ATOM 628 N N . SER A 1 76 ? -5.405 -5.978 8.698 1.00 90.50 76 SER A N 1
ATOM 629 C CA . SER A 1 76 ? -6.483 -5.020 8.422 1.00 90.50 76 SER A CA 1
ATOM 630 C C . SER A 1 76 ? -6.048 -3.929 7.447 1.00 90.50 76 SER A C 1
ATOM 632 O O . SER A 1 76 ? -6.815 -3.570 6.559 1.00 90.50 76 SER A O 1
ATOM 634 N N . LEU A 1 77 ? -4.823 -3.418 7.594 1.00 90.06 77 LEU A N 1
ATOM 635 C CA . LEU A 1 77 ? -4.291 -2.397 6.696 1.00 90.06 77 LEU A CA 1
ATOM 636 C C . LEU A 1 77 ? -4.035 -2.993 5.313 1.00 90.06 77 LEU A C 1
ATOM 638 O O . LEU A 1 77 ? -4.538 -2.488 4.316 1.00 90.06 77 LEU A O 1
ATOM 642 N N . CYS A 1 78 ? -3.353 -4.130 5.281 1.00 87.12 78 CYS A N 1
ATOM 643 C CA . CYS A 1 78 ? -3.167 -4.976 4.114 1.00 87.12 78 CYS A CA 1
ATOM 644 C C . CYS A 1 78 ? -4.474 -5.239 3.337 1.00 87.12 78 CYS A C 1
ATOM 646 O O . CYS A 1 78 ? -4.540 -5.009 2.132 1.00 87.12 78 CYS A O 1
ATOM 648 N N . SER A 1 79 ? -5.557 -5.606 4.029 1.00 87.81 79 SER A N 1
ATOM 649 C CA . SER A 1 79 ? -6.873 -5.823 3.405 1.00 87.81 79 SER A CA 1
ATOM 650 C C . SER A 1 79 ? -7.545 -4.532 2.925 1.00 87.81 79 SER A C 1
ATOM 652 O O . SER A 1 79 ? -8.368 -4.576 2.016 1.00 87.81 79 SER A O 1
ATOM 654 N N . SER A 1 80 ? -7.227 -3.381 3.516 1.00 90.94 80 SER A N 1
ATOM 655 C CA . SER A 1 80 ? -7.811 -2.093 3.119 1.00 90.94 80 SER A CA 1
ATOM 656 C C . SER A 1 80 ? -7.196 -1.512 1.840 1.00 90.94 80 SER A C 1
ATOM 658 O O . SER A 1 80 ? -7.826 -0.709 1.151 1.00 90.94 80 SER A O 1
ATOM 660 N N . ILE A 1 81 ? -5.972 -1.921 1.500 1.00 88.56 81 ILE A N 1
ATOM 661 C CA . ILE A 1 81 ? -5.214 -1.382 0.371 1.00 88.56 81 ILE A CA 1
ATOM 662 C C . ILE A 1 81 ? -5.700 -2.020 -0.932 1.00 88.56 81 ILE A C 1
ATOM 664 O O . ILE A 1 81 ? -5.567 -3.222 -1.148 1.00 88.56 81 ILE A O 1
ATOM 668 N N . LYS A 1 82 ? -6.241 -1.183 -1.823 1.00 87.75 82 LYS A N 1
ATOM 669 C CA . LYS A 1 82 ? -6.724 -1.595 -3.153 1.00 87.75 82 LYS A CA 1
ATOM 670 C C . LYS A 1 82 ? -5.816 -1.160 -4.301 1.00 87.75 82 LYS A C 1
ATOM 672 O O . LYS A 1 82 ? -5.923 -1.706 -5.394 1.00 87.75 82 LYS A O 1
ATOM 677 N N . TYR A 1 83 ? -4.947 -0.182 -4.070 1.00 87.75 83 TYR A N 1
ATOM 678 C CA . TYR A 1 83 ? -4.127 0.443 -5.102 1.00 87.75 83 TYR A CA 1
ATOM 679 C C . TYR A 1 83 ? -2.701 0.596 -4.572 1.00 87.75 83 TYR A C 1
ATOM 681 O O . TYR A 1 83 ? -2.496 1.193 -3.510 1.00 87.75 83 TYR A O 1
ATOM 689 N N . ILE A 1 84 ? -1.725 0.062 -5.300 1.00 84.75 84 ILE A N 1
ATOM 690 C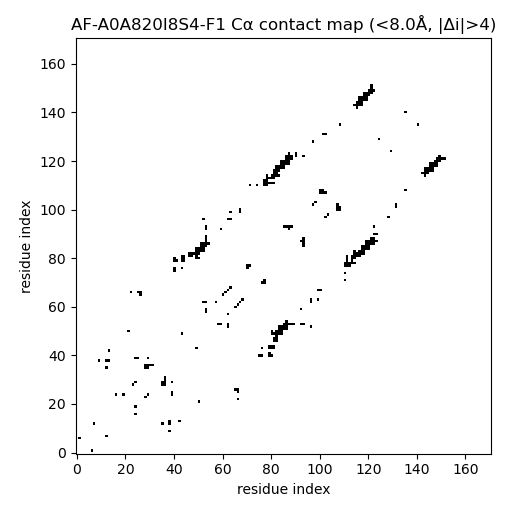 CA . ILE A 1 84 ? -0.300 0.225 -4.998 1.00 84.75 84 ILE A CA 1
ATOM 691 C C . ILE A 1 84 ? 0.384 0.804 -6.232 1.00 84.75 84 ILE A C 1
ATOM 693 O O . ILE A 1 84 ? 0.197 0.305 -7.340 1.00 84.75 84 ILE A O 1
ATOM 697 N N . HIS A 1 85 ? 1.184 1.846 -6.035 1.00 84.00 85 HIS A N 1
ATOM 698 C CA . HIS A 1 85 ? 2.023 2.452 -7.059 1.00 84.00 85 HIS A CA 1
ATOM 699 C C . HIS A 1 85 ? 3.494 2.325 -6.663 1.00 84.00 85 HIS A C 1
ATOM 701 O O . HIS A 1 85 ? 3.909 2.787 -5.598 1.00 84.00 85 HIS A O 1
ATOM 707 N N . PHE A 1 86 ? 4.284 1.712 -7.538 1.00 79.00 86 PHE A N 1
ATOM 708 C CA . PHE A 1 86 ? 5.737 1.718 -7.470 1.00 79.00 86 PHE A CA 1
ATOM 709 C C . PHE A 1 86 ? 6.328 2.663 -8.491 1.00 79.00 86 PHE A C 1
ATOM 711 O O . PHE A 1 86 ? 6.115 2.517 -9.694 1.00 79.00 86 PHE A O 1
ATOM 718 N N . ASP A 1 87 ? 7.141 3.582 -7.997 1.00 75.88 87 ASP A N 1
ATOM 719 C CA . ASP A 1 87 ? 7.872 4.512 -8.829 1.00 75.88 87 ASP A CA 1
ATOM 720 C C . ASP A 1 87 ? 9.364 4.160 -8.870 1.00 75.88 87 ASP A C 1
ATOM 722 O O . ASP A 1 87 ? 10.068 4.218 -7.865 1.00 75.88 87 ASP A O 1
ATOM 726 N N . GLY A 1 88 ? 9.866 3.761 -10.032 1.00 70.25 88 GLY A N 1
ATOM 727 C CA . GLY A 1 88 ? 11.206 3.214 -10.219 1.00 70.25 88 GLY A CA 1
ATOM 728 C C . GLY A 1 88 ? 12.332 4.241 -10.377 1.00 70.25 88 GLY A C 1
ATOM 729 O O . GLY A 1 88 ? 13.455 3.820 -10.642 1.00 70.25 88 GLY A O 1
ATOM 730 N N . ILE A 1 89 ? 12.097 5.550 -10.151 1.00 72.19 89 ILE A N 1
ATOM 731 C CA . ILE A 1 89 ? 13.147 6.604 -10.227 1.00 72.19 89 ILE A CA 1
ATOM 732 C C . ILE A 1 89 ? 14.443 6.176 -9.523 1.00 72.19 89 ILE A C 1
ATOM 734 O O . ILE A 1 89 ? 15.541 6.486 -9.978 1.00 72.19 89 ILE A O 1
ATOM 738 N N . ASN A 1 90 ? 14.320 5.473 -8.394 1.00 67.50 90 ASN A N 1
ATOM 739 C CA . ASN A 1 90 ? 15.454 4.925 -7.661 1.00 67.50 90 ASN A CA 1
ATOM 740 C C . ASN A 1 90 ? 15.475 3.396 -7.791 1.00 67.50 90 ASN A C 1
ATOM 742 O O . ASN A 1 90 ? 14.891 2.696 -6.965 1.00 67.50 90 ASN A O 1
ATOM 746 N N . SER A 1 91 ? 16.146 2.892 -8.828 1.00 59.84 91 SER A N 1
ATOM 747 C CA . SER A 1 91 ? 16.172 1.471 -9.210 1.00 59.84 91 SER A CA 1
ATOM 748 C C . SER A 1 91 ? 16.676 0.529 -8.105 1.00 59.84 91 SER A C 1
ATOM 750 O O . SER A 1 91 ? 16.174 -0.586 -7.964 1.00 59.84 91 SER A O 1
ATOM 752 N N . ILE A 1 92 ? 17.616 0.982 -7.267 1.00 65.62 92 ILE A N 1
ATOM 753 C CA . ILE A 1 92 ? 18.123 0.210 -6.118 1.00 65.62 92 ILE A CA 1
ATOM 754 C C . ILE A 1 92 ? 17.037 0.073 -5.046 1.00 65.62 92 ILE A C 1
ATOM 756 O O . ILE A 1 92 ? 16.779 -1.023 -4.551 1.00 65.62 92 ILE A O 1
ATOM 760 N N . CYS A 1 93 ? 16.374 1.181 -4.707 1.00 61.47 93 CYS A N 1
ATOM 761 C CA . CYS A 1 93 ? 15.279 1.179 -3.738 1.00 61.47 93 CYS A CA 1
ATOM 762 C C . CYS A 1 93 ? 14.081 0.384 -4.257 1.00 61.47 93 CYS A C 1
ATOM 764 O O . CYS A 1 93 ? 13.445 -0.329 -3.486 1.00 61.47 93 CYS A O 1
ATOM 766 N N . PHE A 1 94 ? 13.808 0.484 -5.558 1.00 67.81 94 PHE A N 1
ATOM 767 C CA . PHE A 1 94 ? 12.762 -0.265 -6.235 1.00 67.81 94 PHE A CA 1
ATOM 768 C C . PHE A 1 94 ? 12.976 -1.769 -6.074 1.00 67.81 94 PHE A C 1
ATOM 770 O O . PHE A 1 94 ? 12.089 -2.430 -5.553 1.00 67.81 94 PHE A O 1
ATOM 777 N N . ASN A 1 95 ? 14.152 -2.301 -6.426 1.00 66.00 95 ASN A N 1
ATOM 778 C CA . ASN A 1 95 ? 14.416 -3.741 -6.337 1.00 66.00 95 ASN A CA 1
ATOM 779 C C . ASN A 1 95 ? 14.263 -4.286 -4.910 1.00 66.00 95 ASN A C 1
ATOM 781 O O . ASN A 1 95 ? 13.764 -5.393 -4.741 1.00 66.00 95 ASN A O 1
ATOM 785 N N . LEU A 1 96 ? 14.656 -3.514 -3.895 1.00 64.62 96 LEU A N 1
ATOM 786 C CA . LEU A 1 96 ? 14.564 -3.924 -2.490 1.00 64.62 96 LEU A CA 1
ATOM 787 C C . LEU A 1 96 ? 13.126 -3.855 -1.963 1.00 64.62 96 LEU A C 1
ATOM 789 O O . LEU A 1 96 ? 12.642 -4.824 -1.397 1.00 64.62 96 LEU A O 1
ATOM 793 N N . ILE A 1 97 ? 12.406 -2.760 -2.226 1.00 65.25 97 ILE A N 1
ATOM 794 C CA . ILE A 1 97 ? 10.979 -2.634 -1.879 1.00 65.25 97 ILE A CA 1
ATOM 795 C C . ILE A 1 97 ? 10.165 -3.715 -2.597 1.00 65.25 97 ILE A C 1
ATOM 797 O O . ILE A 1 97 ? 9.273 -4.326 -2.020 1.00 65.25 97 ILE A O 1
ATOM 801 N N . TYR A 1 98 ? 10.495 -3.975 -3.857 1.00 69.56 98 TYR A N 1
ATOM 802 C CA . TYR A 1 98 ? 9.900 -5.038 -4.643 1.00 69.56 98 TYR A CA 1
ATOM 803 C C . TYR A 1 98 ? 10.160 -6.411 -4.017 1.00 69.56 98 TYR A C 1
ATOM 805 O O . TYR A 1 98 ? 9.236 -7.191 -3.806 1.00 69.56 98 TYR A O 1
ATOM 813 N N . GLN A 1 99 ? 11.408 -6.699 -3.655 1.00 69.38 99 GLN A N 1
ATOM 814 C CA . GLN A 1 99 ? 11.755 -7.928 -2.950 1.00 69.38 99 GLN A CA 1
ATOM 815 C C . GLN A 1 99 ? 11.013 -8.059 -1.615 1.00 69.38 99 GLN A C 1
ATOM 817 O O . GLN A 1 99 ? 10.485 -9.129 -1.323 1.00 69.38 99 GLN A O 1
ATOM 822 N N . ASP A 1 100 ? 10.894 -6.993 -0.834 1.00 68.12 100 ASP A N 1
ATOM 823 C CA . ASP A 1 100 ? 10.179 -7.030 0.444 1.00 68.12 100 ASP A CA 1
ATOM 824 C C . ASP A 1 100 ? 8.680 -7.312 0.250 1.00 68.12 100 ASP A C 1
ATOM 826 O O . ASP A 1 100 ? 8.056 -8.020 1.040 1.00 68.12 100 ASP A O 1
ATOM 830 N N . ILE A 1 101 ? 8.087 -6.781 -0.821 1.00 68.19 101 ILE A N 1
ATOM 831 C CA . ILE A 1 101 ? 6.652 -6.917 -1.080 1.00 68.19 101 ILE A CA 1
ATOM 832 C C . ILE A 1 101 ? 6.316 -8.238 -1.760 1.00 68.19 101 ILE A C 1
ATOM 834 O O . ILE A 1 101 ? 5.225 -8.775 -1.555 1.00 68.19 101 ILE A O 1
ATOM 838 N N . PHE A 1 102 ? 7.245 -8.798 -2.530 1.00 65.75 102 PHE A N 1
ATOM 839 C CA . PHE A 1 102 ? 6.940 -9.906 -3.424 1.00 65.75 102 PHE A CA 1
ATOM 840 C C . PHE A 1 102 ? 7.889 -11.112 -3.366 1.00 65.75 102 PHE A C 1
ATOM 842 O O . PHE A 1 102 ? 7.531 -12.173 -3.871 1.00 65.75 102 PHE A O 1
ATOM 849 N N . SER A 1 103 ? 9.082 -10.985 -2.780 1.00 57.50 103 SER A N 1
ATOM 850 C CA . SER A 1 103 ? 10.087 -12.064 -2.715 1.00 57.50 103 SER A CA 1
ATOM 851 C C . SER A 1 103 ? 10.167 -12.776 -1.365 1.00 57.50 103 SER A C 1
ATOM 853 O O . SER A 1 103 ? 10.952 -13.713 -1.219 1.00 57.50 103 SER A O 1
ATOM 855 N N . HIS A 1 104 ? 9.368 -12.379 -0.370 1.00 54.47 104 HIS A N 1
ATOM 856 C CA . HIS A 1 104 ? 9.291 -13.156 0.861 1.00 54.47 104 HIS A CA 1
ATOM 857 C C . HIS A 1 104 ? 8.671 -14.524 0.559 1.00 54.47 104 HIS A C 1
ATOM 859 O O . HIS A 1 104 ? 7.493 -14.616 0.211 1.00 54.47 104 HIS A O 1
ATOM 865 N N . ASN A 1 105 ? 9.510 -15.563 0.674 1.00 47.72 105 ASN A N 1
ATOM 866 C CA . ASN A 1 105 ? 9.147 -16.973 0.578 1.00 47.72 105 ASN A CA 1
ATOM 867 C C . ASN A 1 105 ? 7.820 -17.208 1.302 1.00 47.72 105 ASN A C 1
ATOM 869 O O . ASN A 1 105 ? 7.728 -17.078 2.521 1.00 47.72 105 ASN A O 1
ATOM 873 N N . ASP A 1 106 ? 6.825 -17.535 0.490 1.00 49.38 106 ASP A N 1
ATOM 874 C CA . ASP A 1 106 ? 5.444 -17.816 0.828 1.00 49.38 106 ASP A CA 1
ATOM 875 C C . ASP A 1 106 ? 4.605 -16.599 1.261 1.00 49.38 106 ASP A C 1
ATOM 877 O O . ASP A 1 106 ? 4.469 -16.263 2.435 1.00 49.38 106 ASP A O 1
ATOM 881 N N . LYS A 1 107 ? 3.842 -16.087 0.280 1.00 53.44 107 LYS A N 1
ATOM 882 C CA . LYS A 1 107 ? 2.525 -15.435 0.448 1.00 53.44 107 LYS A CA 1
ATOM 883 C C . LYS A 1 107 ? 2.487 -13.917 0.667 1.00 53.44 107 LYS A C 1
ATOM 885 O O . LYS A 1 107 ? 1.409 -13.404 0.948 1.00 53.44 107 LYS A O 1
ATOM 890 N N . SER A 1 108 ? 3.562 -13.160 0.457 1.00 54.16 108 SER A N 1
ATOM 891 C CA . SER A 1 108 ? 3.522 -11.697 0.662 1.00 54.16 108 SER A CA 1
ATOM 892 C C . SER A 1 108 ? 2.524 -10.955 -0.249 1.00 54.16 108 SER A C 1
ATOM 894 O O . SER A 1 108 ? 1.916 -9.979 0.177 1.00 54.16 108 SER A O 1
ATOM 896 N N . ILE A 1 109 ? 2.244 -11.460 -1.457 1.00 53.75 109 ILE A N 1
ATOM 897 C CA . ILE A 1 109 ? 1.156 -10.931 -2.298 1.00 53.75 109 ILE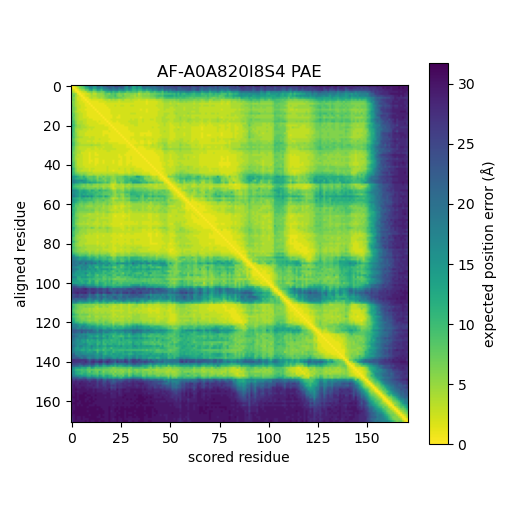 A CA 1
ATOM 898 C C . ILE A 1 109 ? -0.243 -11.275 -1.773 1.00 53.75 109 ILE A C 1
ATOM 900 O O . ILE A 1 109 ? -1.178 -10.490 -1.913 1.00 53.75 109 ILE A O 1
ATOM 904 N N . LEU A 1 110 ? -0.380 -12.420 -1.096 1.00 58.16 110 LEU A N 1
ATOM 905 C CA . LEU A 1 110 ? -1.619 -12.788 -0.412 1.00 58.16 110 LEU A CA 1
ATOM 906 C C . LEU A 1 110 ? -1.889 -11.868 0.784 1.00 58.16 110 LEU A C 1
ATOM 908 O O . LEU A 1 110 ? -3.007 -11.869 1.296 1.00 58.16 110 LEU A O 1
ATOM 912 N N . CYS A 1 111 ? -0.912 -11.053 1.204 1.00 69.44 111 CYS A N 1
ATOM 913 C CA . CYS A 1 111 ? -1.154 -10.012 2.189 1.00 69.44 111 CYS A CA 1
ATOM 914 C C . CYS A 1 111 ? -2.152 -8.974 1.676 1.00 69.44 111 CYS A C 1
ATOM 916 O O . CYS A 1 111 ? -2.873 -8.438 2.498 1.00 69.44 111 CYS A O 1
ATOM 918 N N . PHE A 1 112 ? -2.269 -8.707 0.370 1.00 80.81 112 PHE A N 1
ATOM 919 C CA . PHE A 1 112 ? -3.211 -7.705 -0.150 1.00 80.81 112 PHE A CA 1
ATOM 920 C C . PHE A 1 112 ? -4.424 -8.365 -0.827 1.00 80.81 112 PHE A C 1
ATOM 922 O O . PHE A 1 112 ? -4.530 -8.342 -2.055 1.00 80.81 112 PHE A O 1
ATOM 929 N N . PRO A 1 113 ? -5.375 -8.953 -0.072 1.00 79.94 113 PRO A N 1
ATOM 930 C CA . PRO A 1 113 ? -6.473 -9.738 -0.643 1.00 79.94 113 PRO A CA 1
ATOM 931 C C . PRO A 1 113 ? -7.442 -8.917 -1.503 1.00 79.94 113 PRO A C 1
ATOM 933 O O . PRO A 1 113 ? -8.154 -9.488 -2.319 1.00 79.94 113 PRO A O 1
ATOM 936 N N . ASN A 1 114 ? -7.470 -7.591 -1.332 1.00 84.75 114 ASN A N 1
ATOM 937 C CA . ASN A 1 114 ? -8.371 -6.685 -2.047 1.00 84.75 114 ASN A CA 1
ATOM 938 C C . ASN A 1 114 ? -7.644 -5.799 -3.070 1.00 84.75 114 ASN A C 1
ATOM 940 O O . ASN A 1 114 ? -8.206 -4.790 -3.508 1.00 84.75 114 ASN A O 1
ATOM 944 N N . LEU A 1 115 ? -6.401 -6.132 -3.431 1.00 82.81 115 LEU A N 1
ATOM 945 C CA . LEU A 1 115 ? -5.642 -5.372 -4.418 1.00 82.81 115 LEU A CA 1
ATOM 946 C C . LEU A 1 115 ? -6.362 -5.402 -5.776 1.00 82.81 115 LEU A C 1
ATOM 948 O O . LEU A 1 115 ? -6.621 -6.465 -6.331 1.00 82.81 115 LEU A O 1
ATOM 952 N N . LYS A 1 116 ? -6.690 -4.220 -6.304 1.00 85.19 116 LYS A N 1
ATOM 953 C CA . LYS A 1 116 ? -7.370 -4.021 -7.594 1.00 85.19 116 LYS A CA 1
ATOM 954 C C . LYS A 1 116 ? -6.455 -3.434 -8.661 1.00 85.19 116 LYS A C 1
ATOM 956 O O . LYS A 1 116 ? -6.685 -3.664 -9.841 1.00 85.19 116 LYS A O 1
ATOM 961 N N . LEU A 1 117 ? -5.445 -2.658 -8.272 1.00 84.62 117 LEU A N 1
ATOM 962 C CA . LEU A 1 117 ? -4.497 -2.049 -9.203 1.00 84.62 117 LEU A CA 1
ATOM 963 C C . LEU A 1 117 ? -3.085 -2.094 -8.637 1.00 84.62 117 LEU A C 1
ATOM 965 O O . LEU A 1 117 ? -2.838 -1.642 -7.514 1.00 84.62 117 LEU A O 1
ATOM 969 N N . LEU A 1 118 ? -2.163 -2.546 -9.474 1.00 82.56 118 LEU A N 1
ATOM 970 C CA . LEU A 1 118 ? -0.734 -2.377 -9.283 1.00 82.56 118 LEU A CA 1
ATOM 971 C C . LEU A 1 118 ? -0.195 -1.522 -10.433 1.00 82.56 118 LEU A C 1
ATOM 973 O O . LEU A 1 118 ? -0.211 -1.94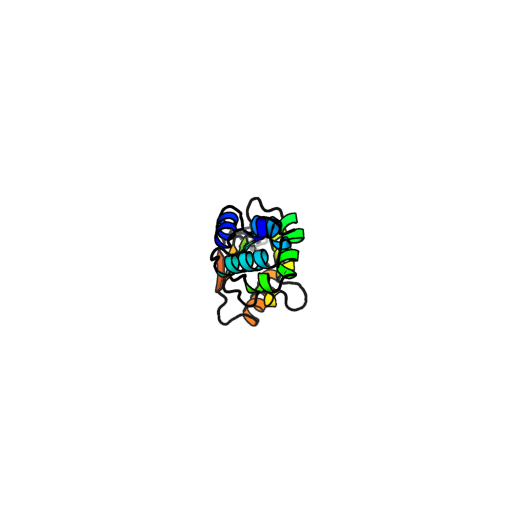2 -11.590 1.00 82.56 118 LEU A O 1
ATOM 977 N N . TYR A 1 119 ? 0.254 -0.313 -10.104 1.00 81.75 119 TYR A N 1
ATOM 978 C CA . TYR A 1 119 ? 0.835 0.626 -11.056 1.00 81.75 119 TYR A CA 1
ATOM 979 C C . TYR A 1 119 ? 2.351 0.664 -10.896 1.00 81.75 119 TYR A C 1
ATOM 981 O O . TYR A 1 119 ? 2.849 0.857 -9.789 1.00 81.75 119 TYR A O 1
ATOM 989 N N . ILE A 1 120 ? 3.094 0.474 -11.979 1.00 79.00 120 ILE A N 1
ATOM 990 C CA . ILE A 1 120 ? 4.556 0.489 -11.971 1.00 79.00 120 ILE A CA 1
ATOM 991 C C . ILE A 1 120 ? 5.018 1.512 -13.003 1.00 79.00 120 ILE A C 1
ATOM 993 O O . ILE A 1 120 ? 4.699 1.401 -14.184 1.00 79.00 120 ILE A O 1
ATOM 997 N N . THR A 1 121 ? 5.774 2.512 -12.561 1.00 78.81 121 THR A N 1
ATOM 998 C CA . THR A 1 121 ? 6.294 3.574 -13.431 1.00 78.81 121 THR A CA 1
ATOM 999 C C . THR A 1 121 ? 7.807 3.628 -13.381 1.00 78.81 121 THR A C 1
ATOM 1001 O O . THR A 1 121 ? 8.381 3.376 -12.323 1.00 78.81 121 THR A O 1
ATOM 1004 N N . ARG A 1 122 ? 8.463 4.028 -14.479 1.00 74.06 122 ARG A N 1
ATOM 1005 C CA . ARG A 1 122 ? 9.921 4.306 -14.520 1.00 74.06 122 ARG A CA 1
ATOM 1006 C C . ARG A 1 122 ? 10.791 3.174 -13.959 1.00 74.06 122 ARG A C 1
ATOM 1008 O O . ARG A 1 122 ? 11.782 3.423 -13.278 1.00 74.06 122 ARG A O 1
ATOM 1015 N N . CYS A 1 123 ? 10.391 1.934 -14.199 1.00 71.88 123 CYS A N 1
ATOM 1016 C CA . CYS A 1 123 ? 11.098 0.755 -13.730 1.00 71.88 123 CYS A CA 1
ATOM 1017 C C . CYS A 1 123 ? 11.924 0.156 -14.867 1.00 71.88 123 CYS A C 1
ATOM 1019 O O . CYS A 1 123 ? 11.432 0.069 -15.978 1.00 71.88 123 CYS A O 1
ATOM 1021 N N . LEU A 1 124 ? 13.141 -0.319 -14.587 1.00 68.00 124 LEU A N 1
ATOM 1022 C CA . LEU A 1 124 ? 13.852 -1.186 -15.526 1.00 68.00 124 LEU A CA 1
ATOM 1023 C C . LEU A 1 124 ? 13.315 -2.612 -15.389 1.00 68.00 124 LEU A C 1
ATOM 1025 O O . LEU A 1 124 ? 13.319 -3.172 -14.288 1.00 68.00 124 LEU A O 1
ATOM 1029 N N . LEU A 1 125 ? 12.865 -3.203 -16.494 1.00 63.62 125 LEU A N 1
ATOM 1030 C CA . LEU A 1 125 ? 12.453 -4.604 -16.525 1.00 63.62 125 LEU A CA 1
ATOM 1031 C C . LEU A 1 125 ? 13.620 -5.516 -16.119 1.00 63.62 125 LEU A C 1
ATOM 1033 O O . LEU A 1 125 ? 14.622 -5.629 -16.821 1.00 63.62 125 LEU A O 1
ATOM 1037 N N . SER A 1 126 ? 13.481 -6.184 -14.973 1.00 67.44 126 SER A N 1
ATOM 1038 C CA . SER A 1 126 ? 14.422 -7.192 -14.481 1.00 67.44 126 SER A CA 1
ATOM 1039 C C . SER A 1 126 ? 13.777 -8.579 -14.480 1.00 67.44 126 SER A C 1
ATOM 1041 O O . SER A 1 126 ? 12.556 -8.724 -14.407 1.00 67.44 126 SER A O 1
ATOM 1043 N N . GLN A 1 127 ? 14.594 -9.632 -14.535 1.00 62.09 127 GLN A N 1
ATOM 1044 C CA . GLN A 1 127 ? 14.095 -11.010 -14.489 1.00 62.09 127 GLN A CA 1
ATOM 1045 C C . GLN A 1 127 ? 13.282 -11.290 -13.211 1.00 62.09 127 GLN A C 1
ATOM 1047 O O . GLN A 1 127 ? 12.257 -11.969 -13.270 1.00 62.09 127 GLN A O 1
ATOM 1052 N N . SER A 1 128 ? 13.692 -10.725 -12.071 1.00 62.50 128 SER A N 1
ATOM 1053 C CA . SER A 1 128 ? 12.968 -10.839 -10.800 1.00 62.50 128 SER A CA 1
ATOM 1054 C C . SER A 1 128 ? 11.609 -10.135 -10.835 1.00 62.50 128 SER A C 1
ATOM 1056 O O . SER A 1 128 ? 10.628 -10.674 -10.315 1.00 62.50 128 SER A O 1
ATOM 1058 N N . LEU A 1 129 ? 11.528 -8.968 -11.489 1.00 68.06 129 LEU A N 1
ATOM 1059 C CA . LEU A 1 129 ? 10.271 -8.262 -11.721 1.00 68.06 129 LEU A CA 1
ATOM 1060 C C . LEU A 1 129 ? 9.308 -9.140 -12.525 1.00 68.06 129 LEU A C 1
ATOM 1062 O O . LEU A 1 129 ? 8.203 -9.424 -12.068 1.00 68.06 129 LEU A O 1
ATOM 1066 N N . ILE A 1 130 ? 9.760 -9.669 -13.661 1.00 67.44 130 ILE A N 1
ATOM 1067 C CA . ILE A 1 130 ? 8.943 -10.517 -14.541 1.00 67.44 130 ILE A CA 1
ATOM 1068 C C . ILE A 1 130 ? 8.442 -11.777 -13.818 1.00 67.44 130 ILE A C 1
ATOM 1070 O O . ILE A 1 130 ? 7.259 -12.111 -13.911 1.00 67.44 130 ILE A O 1
ATOM 1074 N N . GLN A 1 131 ? 9.308 -12.469 -13.073 1.00 66.12 131 GLN A N 1
ATOM 1075 C CA . GLN A 1 131 ? 8.935 -13.685 -12.334 1.00 66.12 131 GLN A CA 1
ATOM 1076 C C . GLN A 1 131 ? 7.845 -13.417 -11.296 1.00 66.12 131 GLN A C 1
ATOM 1078 O O . GLN A 1 131 ? 6.865 -14.151 -11.197 1.00 66.12 131 GLN A O 1
ATOM 1083 N N . THR A 1 132 ? 7.991 -12.332 -10.550 1.00 68.06 132 THR A N 1
ATOM 1084 C CA . THR A 1 132 ? 7.013 -11.945 -9.538 1.00 68.06 132 THR A CA 1
ATOM 1085 C C . THR A 1 132 ? 5.701 -11.459 -10.159 1.00 68.06 132 THR A C 1
ATOM 1087 O O . THR A 1 132 ? 4.637 -11.786 -9.644 1.00 68.06 132 THR A O 1
ATOM 1090 N N . LEU A 1 133 ? 5.736 -10.715 -11.269 1.00 68.62 133 LEU A N 1
ATOM 1091 C CA . LEU A 1 133 ? 4.521 -10.332 -11.995 1.00 68.62 133 LEU A CA 1
ATOM 1092 C C . LEU A 1 133 ? 3.783 -11.565 -12.521 1.00 68.62 133 LEU A C 1
ATOM 1094 O O . LEU A 1 133 ? 2.564 -11.649 -12.425 1.00 68.62 133 LEU A O 1
ATOM 1098 N N . SER A 1 134 ? 4.530 -12.552 -13.013 1.00 67.06 134 SER A N 1
ATOM 1099 C CA . SER A 1 134 ? 3.973 -13.836 -13.445 1.00 67.06 134 SER A CA 1
ATOM 1100 C C . SER A 1 134 ? 3.302 -14.569 -12.279 1.00 67.06 134 SER A C 1
ATOM 1102 O O . SER A 1 134 ? 2.216 -15.118 -12.446 1.00 67.06 134 SER A O 1
ATOM 1104 N N . PHE A 1 135 ? 3.895 -14.518 -11.082 1.00 69.75 135 PHE A N 1
ATOM 1105 C CA . PHE A 1 135 ? 3.301 -15.055 -9.855 1.00 69.75 135 PHE A CA 1
ATOM 1106 C C . PHE A 1 135 ? 2.028 -14.291 -9.447 1.00 69.75 135 PHE A C 1
ATOM 1108 O O . PHE A 1 135 ? 0.988 -14.884 -9.190 1.00 69.75 135 PHE A O 1
ATOM 1115 N N . LEU A 1 136 ? 2.067 -12.963 -9.451 1.00 67.88 136 LEU A N 1
ATOM 1116 C CA . LEU A 1 136 ? 0.918 -12.080 -9.222 1.00 67.88 136 LEU A CA 1
ATOM 1117 C C . LEU A 1 136 ? -0.284 -12.427 -10.107 1.00 67.88 136 LEU A C 1
ATOM 1119 O O . LEU A 1 136 ? -1.399 -12.611 -9.616 1.00 67.88 136 LEU A O 1
ATOM 1123 N N . ILE A 1 137 ? -0.020 -12.560 -11.407 1.00 65.00 137 ILE A N 1
ATOM 1124 C CA . ILE A 1 137 ? -0.982 -13.010 -12.410 1.00 65.00 137 ILE A CA 1
ATOM 1125 C C . ILE A 1 137 ? -1.477 -14.409 -12.019 1.00 65.00 137 ILE A C 1
ATOM 1127 O O . ILE A 1 137 ? -2.667 -14.626 -11.863 1.00 65.00 137 ILE A O 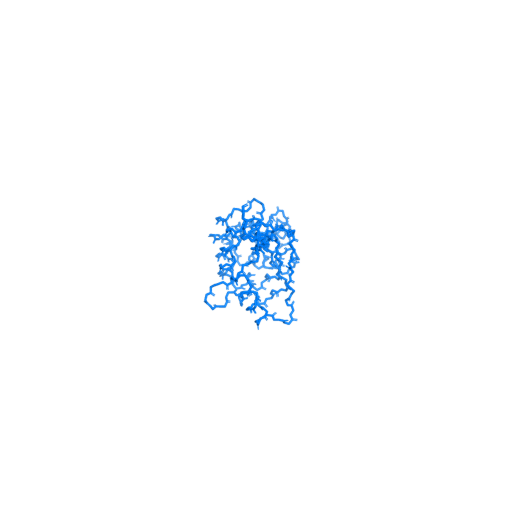1
ATOM 1131 N N . GLN A 1 138 ? -0.600 -15.361 -11.725 1.00 63.00 138 GLN A N 1
ATOM 1132 C CA . GLN A 1 138 ? -1.025 -16.714 -11.358 1.00 63.00 138 GLN A CA 1
ATOM 1133 C C . GLN A 1 138 ? -1.979 -16.784 -10.139 1.00 63.00 138 GLN A C 1
ATOM 1135 O O . GLN A 1 138 ? -2.800 -17.702 -10.084 1.00 63.00 138 GLN A O 1
ATOM 1140 N N . TYR A 1 139 ? -1.913 -15.840 -9.187 1.00 65.56 139 TYR A N 1
ATOM 1141 C CA . TYR A 1 139 ? -2.606 -15.945 -7.891 1.00 65.56 139 TYR A CA 1
ATOM 1142 C C . TYR A 1 139 ? -3.686 -14.878 -7.576 1.00 65.56 139 TYR A C 1
ATOM 1144 O O . TYR A 1 139 ? -4.399 -15.064 -6.590 1.00 65.56 139 TYR A O 1
ATOM 1152 N N . GLN A 1 140 ? -3.875 -13.799 -8.357 1.00 64.50 140 GLN A N 1
ATOM 1153 C CA . GLN A 1 140 ? -4.853 -12.720 -8.037 1.00 64.50 140 GLN A CA 1
ATOM 1154 C C . GLN A 1 140 ? -5.790 -12.280 -9.192 1.00 64.50 140 GLN A C 1
ATOM 1156 O O . GLN A 1 140 ? -6.256 -11.142 -9.252 1.00 64.50 140 GLN A O 1
ATOM 1161 N N . LEU A 1 141 ? -6.115 -13.170 -10.127 1.00 54.34 141 LEU A N 1
ATOM 1162 C CA . LEU A 1 141 ? -6.470 -12.745 -11.488 1.00 54.34 141 LEU A CA 1
ATOM 1163 C C . LEU A 1 141 ? -7.900 -12.292 -11.818 1.00 54.34 141 LEU A C 1
ATOM 1165 O O . LEU A 1 141 ? -8.099 -11.830 -12.938 1.00 54.34 141 LEU A O 1
ATOM 1169 N N . ASN A 1 142 ? -8.904 -12.387 -10.945 1.00 55.00 142 ASN A N 1
ATOM 1170 C CA . ASN A 1 142 ? -10.254 -12.058 -11.431 1.00 55.00 142 ASN A CA 1
ATOM 1171 C C . ASN A 1 142 ? -10.498 -10.540 -11.575 1.00 55.00 142 ASN A C 1
ATOM 1173 O O . ASN A 1 142 ? -11.347 -10.156 -12.372 1.00 55.00 142 ASN A O 1
ATOM 1177 N N . GLU A 1 143 ? -9.754 -9.675 -10.863 1.00 67.31 143 GLU A N 1
ATOM 1178 C CA . GLU A 1 143 ? -9.980 -8.211 -10.882 1.00 67.31 143 GLU A CA 1
ATOM 1179 C C . GLU A 1 143 ? -8.711 -7.330 -10.820 1.00 67.31 143 GLU A C 1
ATOM 1181 O O . GLU A 1 143 ? -8.830 -6.102 -10.765 1.00 67.31 143 GLU A O 1
ATOM 1186 N N . LEU A 1 144 ? -7.499 -7.900 -10.813 1.00 75.88 144 LEU A N 1
ATOM 1187 C CA . LEU A 1 144 ? -6.272 -7.103 -10.721 1.00 75.88 144 LEU A CA 1
ATOM 1188 C C . LEU A 1 144 ? -5.917 -6.464 -12.071 1.00 75.88 144 LEU A C 1
ATOM 1190 O O . LEU A 1 144 ? -5.587 -7.151 -13.035 1.00 75.88 144 LEU A O 1
ATOM 1194 N N . THR A 1 145 ? -5.908 -5.134 -12.117 1.00 77.88 145 THR A N 1
ATOM 1195 C CA . THR A 1 145 ? -5.319 -4.371 -13.223 1.00 77.88 145 THR A CA 1
ATOM 1196 C C . THR A 1 145 ? -3.821 -4.189 -12.981 1.00 77.88 145 THR A C 1
ATOM 1198 O O . THR A 1 145 ? -3.409 -3.738 -11.909 1.00 77.88 145 THR A O 1
ATOM 1201 N N . LEU A 1 146 ? -3.005 -4.510 -13.983 1.00 74.88 146 LEU A N 1
ATOM 1202 C CA . LEU A 1 146 ? -1.576 -4.201 -13.998 1.00 74.88 146 LEU A CA 1
ATOM 1203 C C . LEU A 1 146 ? -1.322 -3.096 -15.019 1.00 74.88 146 LEU A C 1
ATOM 1205 O O . LEU A 1 146 ? -1.663 -3.259 -16.191 1.00 74.88 146 LEU A O 1
ATOM 1209 N N . THR A 1 147 ? -0.706 -1.998 -14.587 1.00 75.94 147 THR A N 1
ATOM 1210 C CA . THR A 1 147 ? -0.364 -0.886 -15.480 1.00 75.94 147 THR A CA 1
ATOM 1211 C C . THR A 1 147 ? 1.132 -0.604 -15.411 1.00 75.94 147 THR A C 1
ATOM 1213 O O . THR A 1 147 ? 1.691 -0.465 -14.322 1.00 75.94 147 THR A O 1
ATOM 1216 N N . PHE A 1 148 ? 1.760 -0.487 -16.581 1.00 71.75 148 PHE A N 1
ATOM 1217 C CA . PHE A 1 148 ? 3.161 -0.109 -16.748 1.00 71.75 148 PHE A CA 1
ATOM 1218 C C . PHE A 1 148 ? 3.227 1.199 -17.529 1.00 71.75 148 PHE A C 1
ATOM 1220 O O . PHE A 1 148 ? 2.661 1.277 -18.617 1.00 71.75 148 PHE A O 1
ATOM 1227 N N . ASP A 1 149 ? 3.900 2.206 -16.978 1.00 70.56 149 ASP A N 1
ATOM 1228 C CA . ASP A 1 149 ? 4.177 3.461 -17.683 1.00 70.56 149 ASP A CA 1
ATOM 1229 C C . ASP A 1 149 ? 5.689 3.711 -17.691 1.00 70.56 149 ASP A C 1
ATOM 1231 O O . ASP A 1 149 ? 6.319 4.055 -16.680 1.00 70.56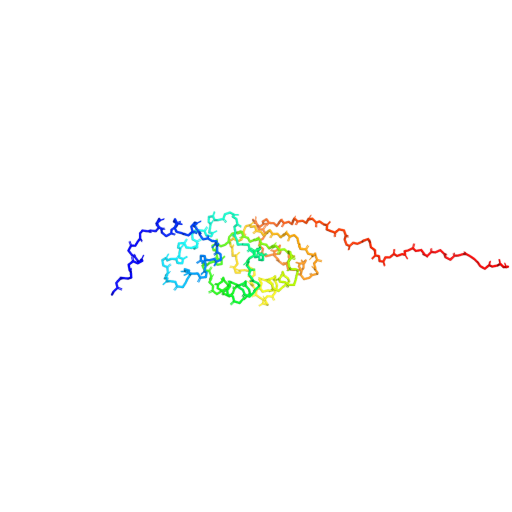 149 ASP A O 1
ATOM 1235 N N . GLU A 1 150 ? 6.290 3.449 -18.845 1.00 60.50 150 GLU A N 1
ATOM 1236 C CA . GLU A 1 150 ? 7.685 3.747 -19.116 1.00 60.50 150 GLU A CA 1
ATOM 1237 C C . GLU A 1 150 ? 7.763 4.948 -20.057 1.00 60.50 150 GLU A C 1
ATOM 1239 O O . GLU A 1 150 ? 7.349 4.895 -21.213 1.00 60.50 150 GLU A O 1
ATOM 1244 N N . VAL A 1 151 ? 8.449 5.997 -19.602 1.00 49.25 151 VAL A N 1
ATOM 1245 C CA . VAL A 1 151 ? 9.342 6.709 -20.515 1.00 49.25 151 VAL A CA 1
ATOM 1246 C C . VAL A 1 151 ? 10.499 5.741 -20.758 1.00 49.25 151 VAL A C 1
ATOM 1248 O O . VAL A 1 151 ? 11.439 5.699 -19.962 1.00 49.25 151 VAL A O 1
ATOM 1251 N N . PHE A 1 152 ? 10.370 4.899 -21.787 1.00 47.03 152 PHE A N 1
ATOM 1252 C CA . PHE A 1 152 ? 11.425 4.003 -22.256 1.00 47.03 152 PHE A CA 1
ATOM 1253 C C . PHE A 1 152 ? 12.640 4.871 -22.598 1.00 47.03 152 PHE A C 1
ATOM 1255 O O . PHE A 1 152 ? 12.697 5.484 -23.663 1.00 47.03 152 PHE A O 1
ATOM 1262 N N . TYR A 1 153 ? 13.617 4.969 -21.699 1.00 40.25 153 TYR A N 1
ATOM 1263 C CA . TYR A 1 153 ? 14.949 5.367 -22.126 1.00 40.25 153 TYR A CA 1
ATOM 1264 C C . TYR A 1 153 ? 15.489 4.186 -22.918 1.00 40.25 153 TYR A C 1
ATOM 1266 O O . TYR A 1 153 ? 15.822 3.152 -22.337 1.00 40.25 153 TYR A O 1
ATOM 1274 N N . GLU A 1 154 ? 15.514 4.340 -24.242 1.00 34.81 154 GLU A N 1
ATOM 1275 C CA . GLU A 1 154 ? 16.215 3.477 -25.187 1.00 34.81 154 GLU A CA 1
ATOM 1276 C C . GLU A 1 154 ? 17.607 3.148 -24.642 1.00 34.81 154 GLU A C 1
ATOM 1278 O O . GLU A 1 154 ? 18.576 3.879 -24.822 1.00 34.81 154 GLU A O 1
ATOM 1283 N N . THR A 1 155 ? 17.711 2.033 -23.928 1.00 40.53 155 THR A N 1
ATOM 1284 C CA . THR A 1 155 ? 18.987 1.497 -23.463 1.00 40.53 155 THR A CA 1
ATOM 1285 C C . THR A 1 155 ? 19.164 0.127 -24.093 1.00 40.53 155 THR A C 1
ATOM 1287 O O . THR A 1 155 ? 19.353 -0.869 -23.411 1.00 40.53 155 THR A O 1
ATOM 1290 N N . PHE A 1 156 ? 19.044 0.082 -25.423 1.00 38.69 156 PHE A N 1
ATOM 1291 C CA . PHE A 1 156 ? 19.480 -1.046 -26.254 1.00 38.69 156 PHE A CA 1
ATOM 1292 C C . PHE A 1 156 ? 20.100 -0.598 -27.591 1.00 38.69 156 PHE A C 1
ATOM 1294 O O . PHE A 1 156 ? 20.135 -1.357 -28.553 1.00 38.69 156 PHE A O 1
ATOM 1301 N N . SER A 1 157 ? 20.659 0.613 -27.658 1.00 39.81 157 SER A N 1
ATOM 1302 C CA . SER A 1 157 ? 21.420 1.088 -28.821 1.00 39.81 157 SER A CA 1
ATOM 1303 C C . SER A 1 157 ? 22.775 1.668 -28.411 1.00 39.81 157 SER A C 1
ATOM 1305 O O . SER A 1 157 ? 23.034 2.858 -28.537 1.00 39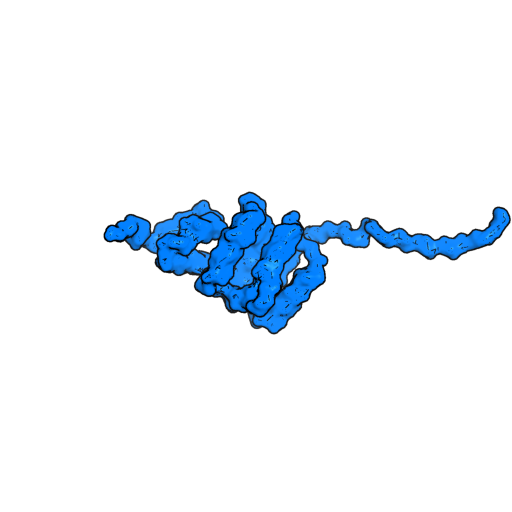.81 157 SER A O 1
ATOM 1307 N N . SER A 1 158 ? 23.653 0.821 -27.875 1.00 41.28 158 SER A N 1
ATOM 1308 C CA . SER A 1 158 ? 25.109 0.910 -28.085 1.00 41.28 158 SER A CA 1
ATOM 1309 C C . SER A 1 158 ? 25.767 -0.305 -27.438 1.00 41.28 158 SER A C 1
ATOM 1311 O O . SER A 1 158 ? 25.914 -0.381 -26.223 1.00 41.28 158 SER A O 1
ATOM 1313 N N . GLY A 1 159 ? 26.118 -1.312 -28.235 1.00 40.66 159 GLY A N 1
ATOM 1314 C CA . GLY A 1 159 ? 26.806 -2.477 -27.673 1.00 40.66 159 GLY A CA 1
ATOM 1315 C C . GLY A 1 159 ? 27.005 -3.674 -28.589 1.00 40.66 159 GLY A C 1
ATOM 1316 O O . GLY A 1 159 ? 27.767 -4.562 -28.229 1.00 40.66 159 GLY A O 1
ATOM 1317 N N . TYR A 1 160 ? 26.395 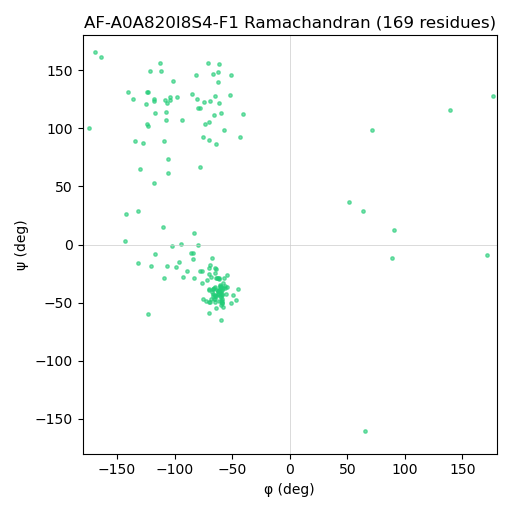-3.695 -29.773 1.00 36.25 160 TYR A N 1
ATOM 1318 C CA . TYR A 1 160 ? 26.760 -4.651 -30.814 1.00 36.25 160 TYR A CA 1
ATOM 1319 C C . TYR A 1 160 ? 27.049 -3.897 -32.104 1.00 36.25 160 TYR A C 1
ATOM 1321 O O . TYR A 1 160 ? 26.174 -3.713 -32.945 1.00 36.25 160 TYR A O 1
ATOM 1329 N N . ASP A 1 161 ? 28.301 -3.464 -32.241 1.00 40.06 161 ASP A N 1
ATOM 1330 C CA . ASP A 1 161 ? 28.902 -3.243 -33.552 1.00 40.06 161 ASP A CA 1
ATOM 1331 C C . ASP A 1 161 ? 28.962 -4.608 -34.257 1.00 40.06 161 ASP A C 1
ATOM 1333 O O . ASP A 1 161 ? 29.921 -5.373 -34.157 1.00 40.06 161 ASP A O 1
ATOM 1337 N N . LEU A 1 162 ? 27.869 -4.954 -34.934 1.00 41.94 162 LEU A N 1
ATOM 1338 C CA . LEU A 1 162 ? 27.812 -6.016 -35.930 1.00 41.94 162 LEU A CA 1
ATOM 1339 C C . LEU A 1 162 ? 28.420 -5.478 -37.233 1.00 41.94 162 LEU A C 1
ATOM 1341 O O . LEU A 1 162 ? 27.740 -5.323 -38.240 1.00 41.94 162 LEU A O 1
ATOM 1345 N N . SER A 1 163 ? 29.724 -5.205 -37.219 1.00 39.94 163 SER A N 1
ATOM 1346 C CA . SER A 1 163 ? 30.536 -5.132 -38.438 1.00 39.94 163 SER A CA 1
ATOM 1347 C C . SER A 1 163 ? 31.408 -6.383 -38.539 1.00 39.94 163 SER A C 1
ATOM 1349 O O . SER A 1 163 ? 32.635 -6.356 -38.567 1.00 39.94 163 SER A O 1
ATOM 1351 N N . SER A 1 164 ? 30.743 -7.537 -38.633 1.00 42.56 164 SER A N 1
ATOM 1352 C CA . SER A 1 164 ? 31.332 -8.690 -39.302 1.00 42.56 164 SER A CA 1
ATOM 1353 C C . SER A 1 164 ? 31.270 -8.455 -40.814 1.00 42.56 164 SER A C 1
ATOM 1355 O O . SER A 1 164 ? 30.295 -8.814 -41.470 1.00 42.56 164 SER A O 1
ATOM 1357 N N . SER A 1 165 ? 32.327 -7.888 -41.382 1.00 40.69 165 SER A N 1
ATOM 1358 C CA . SER A 1 165 ? 32.643 -8.063 -42.800 1.00 40.69 165 SER A CA 1
ATOM 1359 C C . SER A 1 165 ? 34.133 -8.354 -42.931 1.00 40.69 165 SER A C 1
ATOM 1361 O O . SER A 1 165 ? 34.965 -7.459 -43.051 1.00 40.69 165 SER A O 1
ATOM 1363 N N . ARG A 1 166 ? 34.454 -9.650 -42.857 1.00 44.09 166 ARG A N 1
ATOM 1364 C CA . ARG A 1 166 ? 35.660 -10.221 -43.459 1.00 44.09 166 ARG A CA 1
ATOM 1365 C C . ARG A 1 166 ? 35.508 -10.177 -44.981 1.00 44.09 166 ARG A C 1
ATOM 1367 O O . ARG A 1 166 ? 34.576 -10.786 -45.492 1.00 44.09 166 ARG A O 1
ATOM 1374 N N . SER A 1 167 ? 36.461 -9.531 -45.641 1.00 40.03 167 SER A N 1
ATOM 1375 C CA . SER A 1 167 ? 36.956 -9.763 -47.012 1.00 40.03 167 SER A CA 1
ATOM 1376 C C . SER A 1 167 ? 37.999 -8.662 -47.256 1.00 40.03 167 SER A C 1
ATOM 1378 O O . SER A 1 167 ? 37.691 -7.503 -47.013 1.00 40.03 167 SER A O 1
ATOM 1380 N N . ASP A 1 168 ? 39.239 -8.863 -47.674 1.00 42.25 168 ASP A N 1
ATOM 1381 C CA . ASP A 1 168 ? 39.937 -10.031 -48.180 1.00 42.25 168 ASP A CA 1
ATOM 1382 C C . ASP A 1 168 ? 41.447 -9.747 -48.121 1.00 42.25 168 ASP A C 1
ATOM 1384 O O . ASP A 1 168 ? 41.896 -8.603 -48.035 1.00 42.25 168 ASP A O 1
ATOM 1388 N N . HIS A 1 169 ? 42.222 -10.823 -48.179 1.00 42.12 169 HIS A N 1
ATOM 1389 C CA . HIS A 1 169 ? 43.626 -10.821 -48.562 1.00 42.12 169 HIS A CA 1
ATOM 1390 C C . HIS A 1 169 ? 43.876 -10.080 -49.889 1.00 42.12 169 HIS A C 1
ATOM 1392 O O . HIS A 1 169 ? 43.128 -10.275 -50.842 1.00 42.12 169 HIS A O 1
ATOM 1398 N N . GLY A 1 170 ? 45.026 -9.404 -50.008 1.00 39.34 170 GLY A N 1
ATOM 1399 C CA . GLY A 1 170 ? 45.766 -9.383 -51.275 1.00 39.34 170 GLY A CA 1
ATOM 1400 C C . GLY A 1 170 ? 46.392 -8.052 -51.696 1.00 39.34 170 GLY A C 1
ATOM 1401 O O . GLY A 1 170 ? 45.677 -7.141 -52.097 1.00 39.34 170 GLY A O 1
ATOM 1402 N N . ASN A 1 171 ? 47.730 -8.089 -51.743 1.00 37.84 171 ASN A N 1
ATOM 1403 C CA . ASN A 1 171 ? 48.718 -7.208 -52.393 1.00 37.84 171 ASN A CA 1
ATOM 1404 C C . ASN A 1 171 ? 49.127 -5.912 -51.690 1.00 37.84 171 ASN A C 1
ATOM 1406 O O . ASN A 1 171 ? 48.408 -4.898 -51.785 1.00 37.84 171 ASN A O 1
#

Secondary structure (DSSP, 8-state):
---HHHHS-HHHHHHHHTTS-HHHHHHHHTTS-HHHHHHHHHHHHH-TT-EEET-TT--HHHIIIIIHHHHHT-HHHHHH--EEEEETTSHHHHHHHHHHHH-STTTGGGG-TT--EEEEES----HHHHHHHHHHHHHSTTT-EEEEE------SSSS------------

Sequence (171 aa):
MTNKLEILPNEIFLNIFLYFSWDEVLISFWSLNKRINNLICSIFEKNKNGIIFNKPGLSYKKNCKILLPLIFNSLSLCSSIKYIHFDGINSICFNLIYQDIFSHNDKSILCFPNLKLLYITRCLLSQSLIQTLSFLIQYQLNELTLTFDEVFYETFSSGYDLSSSRSDHGN

Solvent-accessible surface area (backbone atoms only — not comparable to full-atom values): 10286 Å² total; per-residue (Å²): 135,82,58,75,72,78,73,56,58,70,67,59,54,56,56,55,48,71,80,42,54,75,66,55,42,49,76,73,40,54,85,74,43,73,70,52,36,52,53,52,26,56,46,37,62,69,37,84,80,40,48,66,47,69,43,92,93,54,51,65,65,50,45,67,73,45,47,49,55,56,40,74,76,26,66,65,49,24,45,20,34,30,27,41,30,43,38,18,86,48,59,71,59,36,56,50,55,47,37,68,47,59,59,47,88,82,56,46,62,66,47,35,77,46,47,36,35,44,37,42,29,49,62,82,94,41,72,68,56,54,54,45,52,51,48,49,52,76,75,49,66,93,65,49,45,79,47,80,50,67,83,76,73,85,83,84,83,83,86,76,89,82,75,86,72,90,80,78,91,85,136

Organism: NCBI:txid392030

pLDDT: mean 73.25, std 16.77, range [34.81, 94.75]

Radius of gyration: 21.89 Å; Cα contacts (8 Å, |Δi|>4): 184; chains: 1; bounding box: 65×35×84 Å

Foldseek 3Di:
DPDVVNVDDLVVLLVVCVVDDLLCLLQPQCPPDPVSVVSNLVCQLVDPVFAEPPPPPQDLCSLPVPVLVSLQVDLSNLQSHAEYEYECPPVVSRVVSCCSQFVPPPQSVVSNLNHQEYHYEQYDDDPSNVVRVVVVCVPRPPHHDYYYYDPPPPPPPDDDPPPPDDDDDDD